Protein AF-A0A6P3GNG1-F1 (afdb_monomer_lite)

Structure (mmCIF, N/CA/C/O backbone):
data_AF-A0A6P3GNG1-F1
#
_entry.id   AF-A0A6P3GNG1-F1
#
loop_
_atom_site.group_PDB
_atom_site.id
_atom_site.type_symbol
_atom_site.label_atom_id
_atom_site.label_alt_id
_atom_site.label_comp_id
_atom_site.label_asym_id
_atom_site.label_entity_id
_atom_site.label_seq_id
_atom_site.pdbx_PDB_ins_code
_atom_site.Cartn_x
_atom_site.Cartn_y
_atom_site.Cartn_z
_atom_site.occupancy
_atom_site.B_iso_or_equiv
_atom_site.auth_seq_id
_atom_site.auth_comp_id
_atom_site.auth_asym_id
_atom_site.auth_atom_id
_atom_site.pdbx_PDB_model_num
ATOM 1 N N . MET A 1 1 ? -24.417 16.868 29.729 1.00 66.06 1 MET A N 1
ATOM 2 C CA . MET A 1 1 ? -22.982 16.602 29.998 1.00 66.06 1 MET A CA 1
ATOM 3 C C . MET A 1 1 ? -22.406 15.464 29.146 1.00 66.06 1 MET A C 1
ATOM 5 O O . MET A 1 1 ? -21.381 15.659 28.506 1.00 66.06 1 MET A O 1
ATOM 9 N N . THR A 1 2 ? -23.070 14.309 29.051 1.00 80.19 2 THR A N 1
ATOM 10 C CA . THR A 1 2 ? -22.593 13.118 28.310 1.00 80.19 2 THR A CA 1
ATOM 11 C C . THR A 1 2 ? -22.420 13.320 26.795 1.00 80.19 2 THR A C 1
ATOM 13 O O . THR A 1 2 ? -21.411 12.897 26.231 1.00 80.19 2 THR A O 1
ATOM 16 N N . LEU A 1 3 ? -23.336 14.040 26.134 1.00 81.69 3 LEU A N 1
ATOM 17 C CA . LEU A 1 3 ? -23.259 14.327 24.689 1.00 81.69 3 LEU A CA 1
ATOM 18 C C . LEU A 1 3 ? -22.023 15.145 24.285 1.00 81.69 3 LEU A C 1
ATOM 20 O O . LEU A 1 3 ? -21.483 14.956 23.197 1.00 81.69 3 LEU A O 1
ATOM 24 N N . TRP A 1 4 ? -21.545 16.031 25.160 1.00 80.00 4 TRP A N 1
ATOM 25 C CA . TRP A 1 4 ? -20.391 16.882 24.870 1.00 80.00 4 TRP A CA 1
ATOM 26 C C . TRP A 1 4 ? -19.070 16.111 24.971 1.00 80.00 4 TRP A C 1
ATOM 28 O O . TRP A 1 4 ? -18.185 16.285 24.134 1.00 80.00 4 TRP A O 1
ATOM 38 N N . ILE A 1 5 ? -18.975 15.178 25.926 1.00 87.62 5 ILE A N 1
ATOM 39 C CA . ILE A 1 5 ? -17.865 14.218 26.015 1.00 87.62 5 ILE A CA 1
ATOM 40 C C . ILE A 1 5 ? -17.808 13.350 24.750 1.00 87.62 5 ILE A C 1
ATOM 42 O O . ILE A 1 5 ? -16.735 13.182 24.167 1.00 87.62 5 ILE A O 1
ATOM 46 N N . LEU A 1 6 ? -18.956 12.841 24.291 1.00 86.44 6 LEU A N 1
ATOM 47 C CA . LEU A 1 6 ? -19.023 11.999 23.096 1.00 86.44 6 LEU A CA 1
ATOM 48 C C . LEU A 1 6 ? -18.649 12.784 21.831 1.00 86.44 6 LEU A C 1
ATOM 50 O O . LEU A 1 6 ? -17.850 12.304 21.029 1.00 86.44 6 LEU A O 1
ATOM 54 N N . LYS A 1 7 ? -19.153 14.018 21.688 1.00 84.31 7 LYS A N 1
ATOM 55 C CA . LYS A 1 7 ? -18.765 14.945 20.612 1.00 84.31 7 LYS A CA 1
ATOM 56 C C . LYS A 1 7 ? -17.265 15.225 20.623 1.00 84.31 7 LYS A C 1
ATOM 58 O O . LYS A 1 7 ? -16.648 15.147 19.570 1.00 84.31 7 LYS A O 1
ATOM 63 N N . ARG A 1 8 ? -16.653 15.474 21.786 1.00 86.75 8 ARG A N 1
ATOM 64 C CA . ARG A 1 8 ? -15.194 15.660 21.886 1.00 86.75 8 ARG A CA 1
ATOM 65 C C . ARG A 1 8 ? -14.420 14.425 21.431 1.00 86.75 8 ARG A C 1
ATOM 67 O O . ARG A 1 8 ? -13.448 14.569 20.697 1.00 86.75 8 ARG A O 1
ATOM 74 N N . LYS A 1 9 ? -14.853 13.222 21.821 1.00 84.69 9 LYS A N 1
ATOM 75 C CA . LYS A 1 9 ? -14.221 11.968 21.381 1.00 84.69 9 LYS A CA 1
ATOM 76 C C . LYS A 1 9 ? -14.384 11.752 19.875 1.00 84.69 9 LYS A C 1
ATOM 78 O O . LYS A 1 9 ? -13.401 11.443 19.217 1.00 84.69 9 LYS A O 1
ATOM 83 N N . LEU A 1 10 ? -15.570 11.992 19.315 1.00 85.94 10 LEU A N 1
ATOM 84 C CA . LEU A 1 10 ? -15.802 11.904 17.868 1.00 85.94 10 LEU A CA 1
ATOM 85 C C . LEU A 1 10 ? -14.990 12.940 17.085 1.00 85.94 10 LEU A C 1
ATOM 87 O O . LEU A 1 10 ? -14.396 12.587 16.075 1.00 85.94 10 LEU A O 1
ATOM 91 N N . CYS A 1 11 ? -14.907 14.186 17.559 1.00 81.12 11 CYS A N 1
ATOM 92 C CA . CYS A 1 11 ? -14.085 15.220 16.928 1.00 81.12 11 CYS A CA 1
ATOM 93 C C . CYS A 1 11 ? -12.594 14.867 16.974 1.00 81.12 11 CYS A C 1
ATOM 95 O O . CYS A 1 11 ? -11.905 15.030 15.971 1.00 81.12 11 CYS A O 1
ATOM 97 N N . SER A 1 12 ? -12.117 14.334 18.102 1.00 83.56 12 SER A N 1
ATOM 98 C CA . SER A 1 12 ? -10.737 13.862 18.258 1.00 83.56 12 SER A CA 1
ATOM 99 C C . SER A 1 12 ? -10.421 12.696 17.318 1.00 83.56 12 SER A C 1
ATOM 101 O O . SER A 1 12 ? -9.358 12.681 16.707 1.00 83.56 12 SER A O 1
ATOM 103 N N . LEU A 1 13 ? -11.344 11.741 17.158 1.00 83.00 13 LEU A N 1
ATOM 104 C CA . LEU A 1 13 ? -11.179 10.644 16.201 1.00 83.00 13 LEU A CA 1
ATOM 105 C C . LEU A 1 13 ? -11.260 11.141 14.754 1.00 83.00 13 LEU A C 1
ATOM 107 O O . LEU A 1 13 ? -10.517 10.674 13.900 1.00 83.00 13 LEU A O 1
ATOM 111 N N . ASN A 1 14 ? -12.122 12.116 14.466 1.00 82.56 14 ASN A N 1
ATOM 112 C CA . ASN A 1 14 ? -12.247 12.684 13.129 1.00 82.56 14 ASN A CA 1
ATOM 113 C C . ASN A 1 14 ? -10.978 13.442 12.698 1.00 82.56 14 ASN A C 1
ATOM 115 O O . ASN A 1 14 ? -10.565 13.311 11.548 1.00 82.56 14 ASN A O 1
ATOM 119 N N . SER A 1 15 ? -10.327 14.189 13.600 1.00 83.88 15 SER A N 1
ATOM 120 C CA . SER A 1 15 ? -9.064 14.879 13.289 1.00 83.88 15 SER A CA 1
ATOM 121 C C . SER A 1 15 ? -7.877 13.922 13.145 1.00 83.88 15 SER A C 1
ATOM 123 O O . SER A 1 15 ? -6.983 14.148 12.329 1.00 83.88 15 SER A O 1
ATOM 125 N N . GLU A 1 16 ? -7.862 12.836 13.920 1.00 83.12 16 GLU A N 1
ATOM 126 C CA . GLU A 1 16 ? -6.857 11.774 13.787 1.00 83.12 16 GLU A CA 1
ATOM 127 C C . GLU A 1 16 ? -7.012 11.044 12.444 1.00 83.12 16 GLU A C 1
ATOM 129 O O . GLU A 1 16 ? -6.040 10.804 11.730 1.00 83.12 16 GLU A O 1
ATOM 134 N N . VAL A 1 17 ? -8.252 10.775 12.030 1.00 80.00 17 VAL A N 1
ATOM 135 C CA . VAL A 1 17 ? -8.539 10.168 10.724 1.00 80.00 17 VAL A CA 1
ATOM 136 C C . VAL A 1 17 ? -8.183 11.110 9.572 1.00 80.00 17 VAL A C 1
ATOM 138 O O . VAL A 1 17 ? -7.619 10.652 8.575 1.00 80.00 17 VAL A O 1
ATOM 141 N N . SER A 1 18 ? -8.470 12.412 9.680 1.00 77.06 18 SER A N 1
ATOM 142 C CA . SER A 1 18 ? -8.161 13.370 8.611 1.00 77.06 18 SER A CA 1
ATOM 143 C C . SER A 1 18 ? -6.654 13.564 8.424 1.00 77.06 18 SER A C 1
ATOM 145 O O . SER A 1 18 ? -6.178 13.592 7.289 1.00 77.06 18 SER A O 1
ATOM 147 N N . THR A 1 19 ? -5.871 13.623 9.502 1.00 83.00 19 THR A N 1
ATOM 148 C CA . THR A 1 19 ? -4.398 13.681 9.418 1.00 83.00 19 THR A CA 1
ATOM 149 C C . THR A 1 19 ? -3.816 12.411 8.796 1.00 83.00 19 THR A C 1
ATOM 151 O O . THR A 1 19 ? -2.965 12.495 7.911 1.00 83.00 19 THR A O 1
ATOM 154 N N . LEU A 1 20 ? -4.341 11.237 9.153 1.00 82.00 20 LEU A N 1
ATOM 155 C CA . LEU A 1 20 ? -3.957 9.957 8.552 1.00 82.00 20 LEU A CA 1
ATOM 156 C C . LEU A 1 20 ? -4.257 9.909 7.042 1.00 82.00 20 LEU A C 1
ATOM 158 O O . LEU A 1 20 ? -3.408 9.492 6.256 1.00 82.00 20 LEU A O 1
ATOM 162 N N . GLN A 1 21 ? -5.451 10.344 6.627 1.00 79.06 21 GLN A N 1
ATOM 163 C CA . GLN A 1 21 ? -5.862 10.426 5.217 1.00 79.06 21 GLN A CA 1
ATOM 164 C C . GLN A 1 21 ? -4.931 11.337 4.407 1.00 79.06 21 GLN A C 1
ATOM 166 O O . GLN A 1 21 ? -4.513 10.964 3.312 1.00 79.06 21 GLN A O 1
ATOM 171 N N . ASN A 1 22 ? -4.538 12.482 4.968 1.00 81.56 22 ASN A N 1
ATOM 172 C CA . ASN A 1 22 ? -3.592 13.396 4.327 1.00 81.56 22 ASN A CA 1
ATOM 173 C C . ASN A 1 22 ? -2.197 12.766 4.178 1.00 81.56 22 ASN A C 1
ATOM 175 O O . ASN A 1 22 ? -1.651 12.734 3.076 1.00 81.56 22 ASN A O 1
ATOM 179 N N . THR A 1 23 ? -1.644 12.173 5.239 1.00 81.88 23 THR A N 1
ATOM 180 C CA . THR A 1 23 ? -0.349 11.464 5.186 1.00 81.88 23 THR A CA 1
ATOM 181 C C . THR A 1 23 ? -0.373 10.318 4.180 1.00 81.88 23 THR A C 1
ATOM 183 O O . THR A 1 23 ? 0.574 10.112 3.415 1.00 81.88 23 THR A O 1
ATOM 186 N N . ARG A 1 24 ? -1.489 9.590 4.134 1.00 80.94 24 ARG A N 1
ATOM 187 C CA . ARG A 1 24 ? -1.747 8.562 3.134 1.00 80.94 24 ARG A CA 1
ATOM 188 C C . ARG A 1 24 ? -1.706 9.150 1.736 1.00 80.94 24 ARG A C 1
ATOM 190 O O . ARG A 1 24 ? -0.878 8.712 0.950 1.00 80.94 24 ARG A O 1
ATOM 197 N N . MET A 1 25 ? -2.531 10.149 1.433 1.00 80.75 25 MET A N 1
ATOM 198 C CA . MET A 1 25 ? -2.583 10.799 0.121 1.00 80.75 25 MET A CA 1
ATOM 199 C C . MET A 1 25 ? -1.193 11.234 -0.365 1.00 80.75 25 MET A C 1
ATOM 201 O O . MET A 1 25 ? -0.843 10.972 -1.515 1.00 80.75 25 MET A O 1
ATOM 205 N N . LEU A 1 26 ? -0.372 11.804 0.521 1.00 85.69 26 LEU A N 1
ATOM 206 C CA . LEU A 1 26 ? 1.019 12.154 0.221 1.00 85.69 26 LEU A CA 1
ATOM 207 C C . LEU A 1 26 ? 1.879 10.925 -0.092 1.00 85.69 26 LEU A C 1
ATOM 209 O O . LEU A 1 26 ? 2.593 10.917 -1.094 1.00 85.69 26 LEU A O 1
ATOM 213 N N . THR A 1 27 ? 1.772 9.871 0.717 1.00 84.88 27 THR A N 1
ATOM 214 C CA . THR A 1 27 ? 2.471 8.597 0.490 1.00 84.88 27 THR A CA 1
ATOM 215 C C . THR A 1 27 ? 2.084 7.993 -0.854 1.00 84.88 27 THR A C 1
ATOM 217 O O . THR A 1 27 ? 2.952 7.591 -1.614 1.00 84.88 27 THR A O 1
ATOM 220 N N . PHE A 1 28 ? 0.798 7.992 -1.203 1.00 81.44 28 PHE A N 1
ATOM 221 C CA . PHE A 1 28 ? 0.324 7.452 -2.475 1.00 81.44 28 PHE A CA 1
ATOM 222 C C . PHE A 1 28 ? 0.790 8.267 -3.664 1.00 81.44 28 PHE A C 1
ATOM 224 O O . PHE A 1 28 ? 1.194 7.692 -4.673 1.00 81.44 28 PHE A O 1
ATOM 231 N N . LYS A 1 29 ? 0.804 9.594 -3.524 1.00 82.56 29 LYS A N 1
ATOM 232 C CA . LYS A 1 29 ? 1.397 10.467 -4.530 1.00 82.56 29 LYS A CA 1
ATOM 233 C C . LYS A 1 29 ? 2.879 10.140 -4.714 1.00 82.56 29 LYS A C 1
ATOM 235 O O . LYS A 1 29 ? 3.319 9.980 -5.845 1.00 82.56 29 LYS A O 1
ATOM 240 N N . ALA A 1 30 ? 3.628 9.978 -3.624 1.00 87.56 30 ALA A N 1
ATOM 241 C CA . ALA A 1 30 ? 5.042 9.618 -3.667 1.00 87.56 30 ALA A CA 1
ATOM 242 C C . ALA A 1 30 ? 5.276 8.221 -4.263 1.00 87.56 30 ALA A C 1
ATOM 244 O O . ALA A 1 30 ? 6.165 8.068 -5.089 1.00 87.56 30 ALA A O 1
ATOM 245 N N . THR A 1 31 ? 4.464 7.218 -3.920 1.00 82.44 31 THR A N 1
ATOM 246 C CA . THR A 1 31 ? 4.553 5.859 -4.476 1.00 82.44 31 THR A CA 1
ATOM 247 C C . THR A 1 31 ? 4.220 5.831 -5.962 1.00 82.44 31 THR A C 1
ATOM 249 O O . THR A 1 31 ? 4.943 5.203 -6.729 1.00 82.44 31 THR A O 1
ATOM 252 N N . ALA A 1 3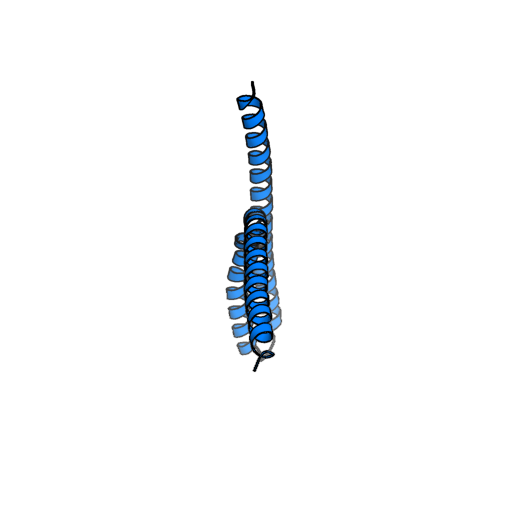2 ? 3.165 6.532 -6.387 1.00 82.38 32 ALA A N 1
ATOM 253 C CA . ALA A 1 32 ? 2.828 6.666 -7.800 1.00 82.38 32 ALA A CA 1
ATOM 254 C C . ALA A 1 32 ? 3.980 7.322 -8.569 1.00 82.38 32 ALA A C 1
ATOM 256 O O . ALA A 1 32 ? 4.387 6.831 -9.619 1.00 82.38 32 ALA A O 1
ATOM 257 N N . GLN A 1 33 ? 4.553 8.384 -8.004 1.00 82.38 33 GLN A N 1
ATOM 258 C CA . GLN A 1 33 ? 5.652 9.121 -8.614 1.00 82.38 33 GLN A CA 1
ATOM 259 C C . GLN A 1 33 ? 6.954 8.303 -8.642 1.00 82.38 33 GLN A C 1
ATOM 261 O O . GLN A 1 33 ? 7.637 8.297 -9.661 1.00 82.38 33 GLN A O 1
ATOM 266 N N . LEU A 1 34 ? 7.256 7.544 -7.584 1.00 83.62 34 LEU A N 1
ATOM 267 C CA . LEU A 1 34 ? 8.387 6.614 -7.514 1.00 83.62 34 LEU A CA 1
ATOM 268 C C . LEU A 1 34 ? 8.253 5.484 -8.532 1.00 83.62 34 LEU A C 1
ATOM 270 O O . LEU A 1 34 ? 9.242 5.124 -9.156 1.00 83.62 34 LEU A O 1
ATOM 274 N N . PHE A 1 35 ? 7.054 4.937 -8.728 1.00 79.81 35 PHE A N 1
ATOM 275 C CA . PHE A 1 35 ? 6.835 3.923 -9.751 1.00 79.81 35 PHE A CA 1
ATOM 276 C C . PHE A 1 35 ? 6.969 4.505 -11.162 1.00 79.81 35 PHE A C 1
ATOM 278 O O . PHE A 1 35 ? 7.605 3.885 -12.002 1.00 79.81 35 PHE A O 1
ATOM 285 N N . ILE A 1 36 ? 6.404 5.689 -11.426 1.00 78.19 36 ILE A N 1
ATOM 286 C CA . ILE A 1 36 ? 6.529 6.367 -12.728 1.00 78.19 36 ILE A CA 1
ATOM 287 C C . ILE A 1 36 ? 8.007 6.617 -13.049 1.00 78.19 36 ILE A C 1
ATOM 289 O O . ILE A 1 36 ? 8.469 6.286 -14.142 1.00 78.19 36 ILE A O 1
ATOM 293 N N . LEU A 1 37 ? 8.765 7.134 -12.078 1.00 79.75 37 LEU A N 1
ATOM 294 C CA . LEU A 1 37 ? 10.210 7.325 -12.197 1.00 79.75 37 LEU A CA 1
ATOM 295 C C . LEU A 1 37 ? 10.932 5.983 -12.361 1.00 79.75 37 LEU A C 1
ATOM 297 O O . LEU A 1 37 ? 11.653 5.805 -13.333 1.00 79.75 37 LEU A O 1
ATOM 301 N N . GLY A 1 38 ? 10.689 5.011 -11.487 1.00 76.69 38 GLY A N 1
ATOM 302 C CA . GLY A 1 38 ? 11.318 3.691 -11.534 1.00 76.69 38 GLY A CA 1
ATOM 303 C C . GLY A 1 38 ? 11.082 2.965 -12.857 1.00 76.69 38 GLY A C 1
ATOM 304 O O . GLY A 1 38 ? 12.026 2.436 -13.432 1.00 76.69 38 GLY A O 1
ATOM 305 N N . CYS A 1 39 ? 9.862 3.012 -13.395 1.00 70.12 39 CYS A N 1
ATOM 306 C CA . CYS A 1 39 ? 9.533 2.410 -14.685 1.00 70.12 39 CYS A CA 1
ATOM 307 C C . CYS A 1 39 ? 10.223 3.133 -15.847 1.00 70.12 39 CYS A C 1
ATOM 309 O O . CYS A 1 39 ? 10.725 2.478 -16.754 1.00 70.12 39 CYS A O 1
ATOM 311 N N . THR A 1 40 ? 10.290 4.467 -15.807 1.00 70.88 40 THR A N 1
ATOM 312 C CA . THR A 1 40 ? 10.988 5.266 -16.828 1.00 70.88 40 THR A CA 1
ATOM 313 C C . THR A 1 40 ? 12.492 4.974 -16.828 1.00 70.88 40 THR A C 1
ATOM 315 O O . THR A 1 40 ? 13.093 4.804 -17.887 1.00 70.88 40 THR A O 1
ATOM 318 N N . TRP A 1 41 ? 13.095 4.837 -15.646 1.00 73.12 41 TRP A N 1
ATOM 319 C CA . TRP A 1 41 ? 14.496 4.444 -15.488 1.00 73.12 41 TRP A CA 1
ATOM 320 C C . TRP A 1 41 ? 14.755 3.009 -15.967 1.00 73.12 41 TRP A C 1
ATOM 322 O O . TRP A 1 41 ? 15.745 2.760 -16.652 1.00 73.12 41 TRP A O 1
ATOM 332 N N . PHE A 1 42 ? 13.854 2.072 -15.661 1.00 69.25 42 PHE A N 1
ATOM 333 C CA . PHE A 1 42 ? 13.985 0.678 -16.088 1.00 69.25 42 PHE A CA 1
ATOM 334 C C . PHE A 1 42 ? 13.861 0.540 -17.611 1.00 69.25 42 PHE A C 1
ATOM 336 O O . PHE A 1 42 ? 14.682 -0.127 -18.235 1.00 69.25 42 PHE A O 1
ATOM 343 N N . LEU A 1 43 ? 12.898 1.237 -18.224 1.00 65.62 43 LEU A N 1
ATOM 344 C CA . LEU A 1 43 ? 12.770 1.331 -19.679 1.00 65.62 43 LEU A CA 1
ATOM 345 C C . LEU A 1 43 ? 14.015 1.937 -20.336 1.00 65.62 43 LEU A C 1
ATOM 347 O O . LEU A 1 43 ? 14.469 1.421 -21.352 1.00 65.62 43 LEU A O 1
ATOM 351 N N . GLY A 1 44 ? 14.591 2.990 -19.747 1.00 69.44 44 GLY A N 1
ATOM 352 C CA . GLY A 1 44 ? 15.808 3.625 -20.259 1.00 69.44 44 GLY A CA 1
ATOM 353 C C . GLY A 1 44 ? 17.013 2.681 -20.304 1.00 69.44 44 GLY A C 1
ATOM 354 O O . GLY A 1 44 ? 17.771 2.701 -21.270 1.00 69.44 44 GLY A O 1
ATOM 355 N N . ILE A 1 45 ? 17.159 1.807 -19.304 1.00 66.38 45 ILE A N 1
ATOM 356 C CA . ILE A 1 45 ? 18.217 0.781 -19.268 1.00 66.38 45 ILE A CA 1
ATOM 357 C C . ILE A 1 45 ? 17.918 -0.360 -20.254 1.00 66.38 45 ILE A C 1
ATOM 359 O O . ILE A 1 45 ? 18.827 -0.921 -20.863 1.00 66.38 45 ILE A O 1
ATOM 363 N N . LEU A 1 46 ? 16.643 -0.698 -20.442 1.00 62.69 46 LEU A N 1
ATOM 364 C CA . LEU A 1 46 ? 16.201 -1.813 -21.282 1.00 62.69 46 LEU A CA 1
ATOM 365 C C . LEU A 1 46 ? 16.144 -1.502 -22.781 1.00 62.69 46 LEU A C 1
ATOM 367 O O . LEU A 1 46 ? 16.221 -2.425 -23.591 1.00 62.69 46 LEU A O 1
ATOM 371 N N . GLN A 1 47 ? 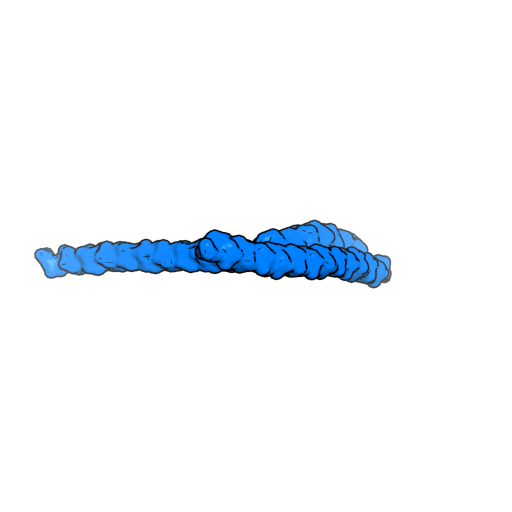16.072 -0.223 -23.155 1.00 58.12 47 GLN A N 1
ATOM 372 C CA . GLN A 1 47 ? 16.160 0.252 -24.542 1.00 58.12 47 GLN A CA 1
ATOM 373 C C . GLN A 1 47 ? 17.518 -0.086 -25.201 1.00 58.12 47 GLN A C 1
ATOM 375 O O . GLN A 1 47 ? 17.644 -0.032 -26.421 1.00 58.12 47 GLN A O 1
ATOM 380 N N . VAL A 1 48 ? 18.537 -0.455 -24.416 1.00 62.00 48 VAL A N 1
ATOM 381 C CA . VAL A 1 48 ? 19.922 -0.673 -24.873 1.00 62.00 48 VAL A CA 1
ATOM 382 C C . VAL A 1 48 ? 20.150 -2.059 -25.518 1.00 62.00 48 VAL A C 1
ATOM 384 O O . VAL A 1 48 ? 21.267 -2.357 -25.932 1.00 62.00 48 VAL A O 1
ATOM 387 N N . GLY A 1 49 ? 19.131 -2.920 -25.679 1.00 64.50 49 GLY A N 1
ATOM 388 C CA . GLY A 1 49 ? 19.344 -4.278 -26.212 1.00 64.50 49 GLY A CA 1
ATOM 389 C C . GLY A 1 49 ? 18.264 -4.861 -27.142 1.00 64.50 49 GLY A C 1
ATOM 390 O O . GLY A 1 49 ? 17.162 -4.322 -27.240 1.00 64.50 49 GLY A O 1
ATOM 391 N N . PRO A 1 50 ? 18.540 -6.022 -27.783 1.00 66.50 50 PRO A N 1
ATOM 392 C CA . PRO A 1 50 ? 17.626 -6.728 -28.703 1.00 66.50 50 PRO A CA 1
ATOM 393 C C . PRO A 1 50 ? 16.318 -7.218 -28.054 1.00 66.50 50 PRO A C 1
ATOM 395 O O . PRO A 1 50 ? 15.403 -7.680 -28.729 1.00 66.50 50 PRO A O 1
ATOM 398 N N . THR A 1 51 ? 16.225 -7.133 -26.728 1.00 65.12 51 THR A N 1
ATOM 399 C CA . THR A 1 51 ? 15.147 -7.676 -25.891 1.00 65.12 51 THR A CA 1
ATOM 400 C C . THR A 1 51 ? 13.955 -6.717 -25.741 1.00 65.12 51 THR A C 1
ATOM 402 O O . THR A 1 51 ? 13.093 -6.924 -24.888 1.00 65.12 51 THR A O 1
ATOM 405 N N . ALA A 1 52 ? 13.870 -5.669 -26.565 1.00 72.50 52 ALA A N 1
ATOM 406 C CA . ALA A 1 52 ? 12.857 -4.614 -26.476 1.00 72.50 52 ALA A CA 1
ATOM 407 C C . ALA A 1 52 ? 11.404 -5.136 -26.466 1.00 72.50 52 ALA A C 1
ATOM 409 O O . ALA A 1 52 ? 10.568 -4.619 -25.726 1.00 72.50 52 ALA A O 1
ATOM 410 N N . HIS A 1 53 ? 11.099 -6.203 -27.216 1.00 74.44 53 HIS A N 1
ATOM 411 C CA . HIS A 1 53 ? 9.750 -6.783 -27.257 1.00 74.44 53 HIS A CA 1
ATOM 412 C C . HIS A 1 53 ? 9.296 -7.370 -25.916 1.00 74.44 53 HIS A C 1
ATOM 414 O O . HIS A 1 53 ? 8.175 -7.118 -25.478 1.00 74.44 53 HIS A O 1
ATOM 420 N N . VAL A 1 54 ? 10.160 -8.125 -25.234 1.00 78.56 54 VAL A N 1
ATOM 421 C CA . VAL A 1 54 ? 9.834 -8.710 -23.920 1.00 78.56 54 VAL A CA 1
ATOM 422 C C . VAL A 1 54 ? 9.682 -7.606 -22.874 1.00 78.56 54 VAL A C 1
ATOM 424 O O . VAL A 1 54 ? 8.811 -7.672 -22.008 1.00 78.56 54 VAL A O 1
ATOM 427 N N . MET A 1 55 ? 10.487 -6.553 -22.995 1.00 75.00 55 MET A N 1
ATOM 428 C CA . MET A 1 55 ? 10.459 -5.411 -22.087 1.00 75.00 55 MET A CA 1
ATOM 429 C C . MET A 1 55 ? 9.215 -4.552 -22.271 1.00 75.00 55 MET A C 1
ATOM 431 O O . MET A 1 55 ? 8.674 -4.074 -21.280 1.00 75.00 55 MET A O 1
ATOM 435 N N . ALA A 1 56 ? 8.700 -4.434 -23.496 1.00 76.94 56 ALA A N 1
ATOM 436 C CA . ALA A 1 56 ? 7.407 -3.810 -23.749 1.00 76.94 56 ALA A CA 1
ATOM 437 C C . ALA A 1 56 ? 6.271 -4.570 -23.043 1.00 76.94 56 ALA A C 1
ATOM 439 O O . ALA A 1 56 ? 5.473 -3.952 -22.343 1.00 76.94 56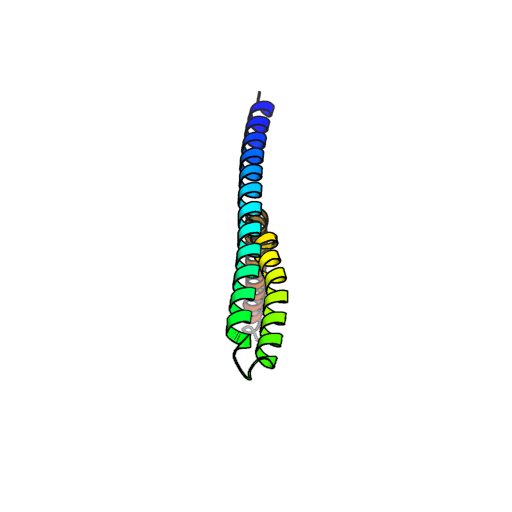 ALA A O 1
ATOM 440 N N . TYR A 1 57 ? 6.241 -5.906 -23.133 1.00 82.44 57 TYR A N 1
ATOM 441 C CA . TYR A 1 57 ? 5.252 -6.722 -22.416 1.00 82.44 57 TYR A CA 1
ATOM 442 C C . TYR A 1 57 ? 5.355 -6.566 -20.898 1.00 82.44 57 TYR A C 1
ATOM 444 O O . TYR A 1 57 ? 4.346 -6.321 -20.234 1.00 82.44 57 TYR A O 1
ATOM 452 N N . LEU A 1 58 ? 6.564 -6.671 -20.339 1.00 81.19 58 LEU A N 1
ATOM 453 C CA . LEU A 1 58 ? 6.783 -6.487 -18.904 1.00 81.19 58 LEU A CA 1
ATOM 454 C C . LEU A 1 58 ? 6.403 -5.077 -18.455 1.00 81.19 58 LEU A C 1
ATOM 456 O O . LEU A 1 58 ? 5.787 -4.921 -17.405 1.00 81.19 58 LEU A O 1
ATOM 460 N N . PHE A 1 59 ? 6.715 -4.061 -19.258 1.00 75.62 59 PHE A N 1
ATOM 461 C CA . PHE A 1 59 ? 6.330 -2.686 -18.985 1.00 75.62 59 PHE A CA 1
ATOM 462 C C . PHE A 1 59 ? 4.813 -2.525 -18.971 1.00 75.62 59 PHE A C 1
ATOM 464 O O . PHE A 1 59 ? 4.286 -1.968 -18.015 1.00 75.62 59 PHE A O 1
ATOM 471 N N . THR A 1 60 ? 4.089 -3.058 -19.957 1.00 81.88 60 THR A N 1
ATOM 472 C CA . THR A 1 60 ? 2.619 -3.008 -19.981 1.00 81.88 60 THR A CA 1
ATOM 473 C C . THR A 1 60 ? 2.006 -3.747 -18.788 1.00 81.88 60 THR A C 1
ATOM 475 O O . THR A 1 60 ? 1.074 -3.243 -18.156 1.00 81.88 60 THR A O 1
ATOM 478 N N . ILE A 1 61 ? 2.553 -4.910 -18.420 1.00 82.88 61 ILE A N 1
ATOM 479 C CA . ILE A 1 61 ? 2.103 -5.678 -17.252 1.00 82.88 61 ILE A CA 1
ATOM 480 C C . ILE A 1 61 ? 2.358 -4.885 -15.972 1.00 82.88 61 ILE A C 1
ATOM 482 O O . ILE A 1 61 ? 1.426 -4.686 -15.203 1.00 82.88 61 ILE A O 1
ATOM 486 N N . ILE A 1 62 ? 3.570 -4.374 -15.754 1.00 80.56 62 ILE A N 1
ATOM 487 C CA . ILE A 1 62 ? 3.905 -3.584 -14.563 1.00 80.56 62 ILE A CA 1
ATOM 488 C C . ILE A 1 62 ? 3.089 -2.292 -14.521 1.00 80.56 62 ILE A C 1
ATOM 490 O O . ILE A 1 62 ? 2.608 -1.933 -13.456 1.00 80.56 62 ILE A O 1
ATOM 494 N N . ASN A 1 63 ? 2.860 -1.631 -15.654 1.00 78.25 63 ASN A N 1
ATOM 495 C CA . ASN A 1 63 ? 2.053 -0.415 -15.740 1.00 78.25 63 ASN A CA 1
ATOM 496 C C . ASN A 1 63 ? 0.586 -0.683 -15.350 1.00 78.25 63 ASN A C 1
ATOM 498 O O . ASN A 1 63 ? 0.015 0.043 -14.534 1.00 78.25 63 ASN A O 1
ATOM 502 N N . SER A 1 64 ? 0.002 -1.781 -15.842 1.00 84.31 64 SER A N 1
ATOM 503 C CA . SER A 1 64 ? -1.357 -2.190 -15.461 1.00 84.31 64 SER A CA 1
ATOM 504 C C . SER A 1 64 ? -1.440 -2.672 -14.004 1.00 84.31 64 SER A C 1
ATOM 506 O O . SER A 1 64 ? -2.346 -2.274 -13.266 1.00 84.31 64 SER A O 1
ATOM 508 N N . LEU A 1 65 ? -0.460 -3.457 -13.538 1.00 83.06 65 LEU A N 1
ATOM 509 C CA . LEU A 1 65 ? -0.394 -3.939 -12.157 1.00 83.06 65 LEU A CA 1
ATOM 510 C C . LEU A 1 65 ? -0.093 -2.822 -11.167 1.00 83.06 65 LEU A C 1
ATOM 512 O O . LEU A 1 65 ? -0.567 -2.895 -10.041 1.00 83.06 65 LEU A O 1
ATOM 516 N N . GLN A 1 66 ? 0.656 -1.792 -11.546 1.00 79.19 66 GLN A N 1
ATOM 517 C CA . GLN A 1 66 ? 0.961 -0.655 -10.683 1.00 79.19 66 GLN A CA 1
ATOM 518 C C . GLN A 1 66 ? -0.336 0.021 -10.225 1.00 79.19 66 GLN A C 1
ATOM 520 O O . GLN A 1 66 ? -0.511 0.267 -9.031 1.00 79.19 66 GLN A O 1
ATOM 525 N N . GLY A 1 67 ? -1.277 0.254 -11.145 1.00 79.81 67 GLY A N 1
ATOM 526 C CA . GLY A 1 67 ? -2.600 0.785 -10.810 1.00 79.81 67 GLY A CA 1
ATOM 527 C C . GLY A 1 67 ? -3.405 -0.163 -9.914 1.00 79.81 67 GLY A C 1
ATOM 528 O O . GLY A 1 67 ? -3.949 0.258 -8.891 1.00 79.81 67 GLY A O 1
ATOM 529 N N . VAL A 1 68 ? -3.422 -1.458 -10.247 1.00 83.88 68 VAL A N 1
ATOM 530 C CA . VAL A 1 68 ? -4.161 -2.486 -9.489 1.00 83.88 68 VAL A CA 1
ATOM 531 C C . VAL A 1 68 ? -3.591 -2.685 -8.081 1.00 83.88 68 VAL A C 1
ATOM 533 O O . VAL A 1 68 ? -4.348 -2.821 -7.123 1.00 83.88 68 VAL A O 1
ATOM 536 N N . PHE A 1 69 ? -2.270 -2.665 -7.917 1.00 78.81 69 PHE A N 1
ATOM 537 C CA . PHE A 1 69 ? -1.595 -2.882 -6.640 1.00 78.81 69 PHE A CA 1
ATOM 538 C C . PHE A 1 69 ? -1.762 -1.681 -5.710 1.00 78.81 69 PHE A C 1
ATOM 540 O O . PHE A 1 69 ? -2.046 -1.854 -4.524 1.00 78.81 69 PHE A O 1
ATOM 547 N N . ILE A 1 70 ? -1.673 -0.459 -6.251 1.00 81.12 70 ILE A N 1
ATOM 548 C CA . ILE A 1 70 ? -2.006 0.761 -5.508 1.00 81.12 70 ILE A CA 1
ATOM 549 C C . ILE A 1 70 ? -3.467 0.705 -5.059 1.00 81.12 70 ILE A C 1
ATOM 551 O O . ILE A 1 70 ? -3.747 0.961 -3.889 1.00 81.12 70 ILE A O 1
ATOM 555 N N . PHE A 1 71 ? -4.390 0.305 -5.937 1.00 79.94 71 PHE A N 1
ATOM 556 C CA . PHE A 1 71 ? -5.795 0.144 -5.572 1.00 79.94 71 PHE A CA 1
ATOM 557 C C . PHE A 1 71 ? -5.993 -0.923 -4.487 1.00 79.94 71 PHE A C 1
ATOM 559 O O . PHE A 1 71 ? -6.703 -0.676 -3.517 1.00 79.94 71 PHE A O 1
ATOM 566 N N . LEU A 1 72 ? -5.324 -2.073 -4.575 1.00 81.06 72 LEU A N 1
ATOM 567 C CA . LEU A 1 72 ? -5.399 -3.124 -3.559 1.00 81.06 72 LEU A CA 1
ATOM 568 C C . LEU A 1 72 ? -4.875 -2.643 -2.198 1.00 81.06 72 LEU A C 1
ATOM 570 O O . LEU A 1 72 ? -5.549 -2.779 -1.178 1.00 81.06 72 LEU A O 1
ATOM 574 N N . VAL A 1 73 ? -3.680 -2.058 -2.160 1.00 73.12 73 VAL A N 1
ATOM 575 C CA . VAL A 1 73 ? -3.040 -1.630 -0.908 1.00 73.12 73 VAL A CA 1
ATOM 576 C C . VAL A 1 73 ? -3.755 -0.420 -0.304 1.00 73.12 73 VAL A C 1
ATOM 578 O O . VAL A 1 73 ? -3.913 -0.327 0.916 1.00 73.12 73 VAL A O 1
ATOM 581 N N . TYR A 1 74 ? -4.229 0.504 -1.135 1.00 71.25 74 TYR A N 1
ATOM 582 C CA . TYR A 1 74 ? -4.974 1.666 -0.673 1.00 71.25 74 TYR A CA 1
ATOM 583 C C . TYR A 1 74 ? -6.388 1.268 -0.276 1.00 71.25 74 TYR A C 1
ATOM 585 O O . TYR A 1 74 ? -6.771 1.471 0.870 1.00 71.25 74 TYR A O 1
ATOM 593 N N . CYS A 1 75 ? -7.169 0.693 -1.183 1.00 70.62 75 CYS A N 1
ATOM 594 C CA . CYS A 1 75 ? -8.580 0.429 -0.945 1.00 70.62 75 CYS A CA 1
ATOM 595 C C . CYS A 1 75 ? -8.763 -0.720 0.052 1.00 70.62 75 CYS A C 1
ATOM 597 O O . CYS A 1 75 ? -9.444 -0.540 1.056 1.00 70.62 75 CYS A O 1
ATOM 599 N N . LEU A 1 76 ? -8.096 -1.864 -0.140 1.00 67.75 76 LEU A N 1
ATOM 600 C CA . LEU A 1 76 ? -8.296 -3.041 0.721 1.00 67.75 76 LEU A CA 1
ATOM 601 C C . LEU A 1 76 ? -7.436 -3.034 1.994 1.00 67.75 76 LEU A C 1
ATOM 603 O O . LEU A 1 76 ? -7.842 -3.608 3.006 1.00 67.75 76 LEU A O 1
ATOM 607 N N . LEU A 1 77 ? -6.259 -2.397 1.975 1.00 60.62 77 LEU A N 1
ATOM 608 C CA . LEU A 1 77 ? -5.330 -2.354 3.119 1.00 60.62 77 LEU A CA 1
ATOM 609 C C . LEU A 1 77 ? -5.303 -1.001 3.855 1.00 60.62 77 LEU A C 1
ATOM 611 O O . LEU A 1 77 ? -4.580 -0.853 4.850 1.00 60.62 77 LEU A O 1
ATOM 615 N N . SER A 1 78 ? -6.108 -0.021 3.425 1.00 64.81 78 SER A N 1
ATOM 616 C CA . SER A 1 78 ? -6.482 1.127 4.258 1.00 64.81 78 SER A CA 1
ATOM 617 C C . SER A 1 78 ? -7.006 0.623 5.593 1.00 64.81 78 SER A C 1
ATOM 619 O O . SER A 1 78 ? -7.818 -0.297 5.650 1.00 64.81 78 SER A O 1
ATOM 621 N N . GLN A 1 79 ? -6.504 1.199 6.684 1.00 59.56 79 GLN A N 1
ATOM 622 C CA . GLN A 1 79 ? -6.778 0.774 8.060 1.00 59.56 79 GLN A CA 1
ATOM 623 C C . GLN A 1 79 ? -8.259 0.496 8.344 1.00 59.56 79 GLN A C 1
ATOM 625 O O . GLN A 1 79 ? -8.555 -0.427 9.096 1.00 59.56 79 GLN A O 1
ATOM 630 N N . GLN A 1 80 ? -9.173 1.218 7.691 1.00 58.38 80 GLN A N 1
ATOM 631 C CA . GLN A 1 80 ? -10.612 1.001 7.825 1.00 58.38 80 GLN A CA 1
ATOM 632 C C . GLN A 1 80 ? -11.073 -0.363 7.297 1.00 58.38 80 GLN A C 1
ATOM 634 O O . GLN A 1 80 ? -11.880 -1.041 7.937 1.00 58.38 80 GLN A O 1
ATOM 639 N N . VAL A 1 81 ? -10.538 -0.806 6.161 1.00 63.16 81 VAL A N 1
ATOM 640 C CA . VAL A 1 81 ? -10.921 -2.080 5.549 1.00 63.16 81 VAL A CA 1
ATOM 641 C C . VAL A 1 81 ? -10.219 -3.230 6.249 1.00 63.16 81 VAL A C 1
ATOM 643 O O . VAL A 1 81 ? -10.861 -4.234 6.512 1.00 63.16 81 VAL A O 1
ATOM 646 N N . ARG A 1 82 ? -8.969 -3.076 6.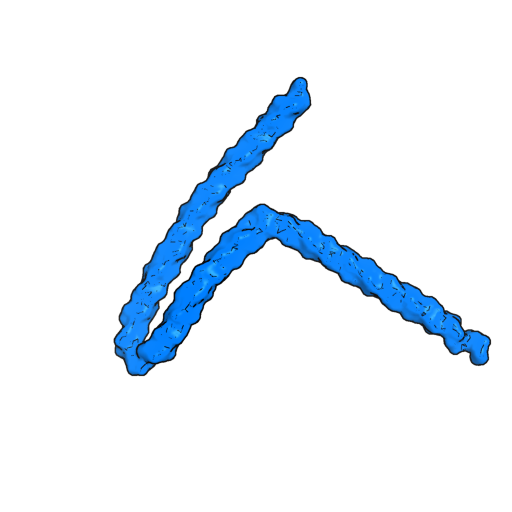703 1.00 67.94 82 ARG A N 1
ATOM 647 C CA . ARG A 1 82 ? -8.265 -4.127 7.468 1.00 67.94 82 ARG A CA 1
ATOM 648 C C . ARG A 1 82 ? -8.992 -4.512 8.761 1.00 67.94 82 ARG A C 1
ATOM 650 O O . ARG A 1 82 ? -8.950 -5.668 9.186 1.00 67.94 82 ARG A O 1
ATOM 657 N N . GLU A 1 83 ? -9.662 -3.555 9.387 1.00 69.44 83 GLU A N 1
ATOM 658 C CA . GLU A 1 83 ? -10.399 -3.757 10.631 1.00 69.44 83 GLU A CA 1
ATOM 659 C C . GLU A 1 83 ? -11.768 -4.411 10.392 1.00 69.44 83 GLU A C 1
ATOM 661 O O . GLU A 1 83 ? -12.133 -5.359 11.094 1.00 69.44 83 GLU A O 1
ATOM 666 N N . GLN A 1 84 ? -12.481 -3.997 9.339 1.00 69.00 84 GLN A N 1
ATOM 667 C CA . GLN A 1 84 ? -13.707 -4.666 8.884 1.00 69.00 84 GLN A CA 1
ATOM 668 C C . GLN A 1 84 ? -13.424 -6.067 8.333 1.00 69.00 84 GLN A C 1
ATOM 670 O O . GLN A 1 84 ? -14.133 -7.015 8.664 1.00 69.00 84 GLN A O 1
ATOM 675 N N . TYR A 1 85 ? -12.336 -6.231 7.586 1.00 69.69 85 TYR A N 1
ATOM 676 C CA . TYR A 1 85 ? -11.888 -7.504 7.038 1.00 69.69 85 TYR A CA 1
ATOM 677 C C . TYR A 1 85 ? -11.452 -8.444 8.156 1.00 69.69 85 TYR A C 1
ATOM 679 O O . TYR A 1 85 ? -11.863 -9.593 8.155 1.00 69.69 85 TYR A O 1
ATOM 687 N N . ARG A 1 86 ? -10.740 -7.977 9.196 1.00 74.31 86 ARG A N 1
ATOM 688 C CA . ARG A 1 86 ? -10.491 -8.800 10.398 1.00 74.31 86 ARG A CA 1
ATOM 689 C C . ARG A 1 86 ? -11.782 -9.256 11.064 1.00 74.31 86 ARG A C 1
ATOM 691 O O . ARG A 1 86 ? -11.864 -10.413 11.474 1.00 74.31 86 ARG A O 1
ATOM 698 N N . LYS A 1 87 ? -12.775 -8.373 11.202 1.00 80.50 87 LYS A N 1
ATOM 699 C CA . LYS A 1 87 ? -14.078 -8.722 11.795 1.00 80.50 87 LYS A CA 1
ATOM 700 C C . LYS A 1 87 ? -14.829 -9.740 10.935 1.00 80.50 87 LYS A C 1
ATOM 702 O O . LYS A 1 87 ? -15.377 -10.699 11.472 1.00 80.50 87 LYS A O 1
ATOM 707 N N . TRP A 1 88 ? -14.835 -9.558 9.621 1.00 81.00 88 TRP A N 1
ATOM 708 C CA . TRP A 1 88 ? -15.475 -10.458 8.666 1.00 81.00 88 TRP A CA 1
ATOM 709 C C . TRP A 1 88 ? -14.760 -11.813 8.577 1.00 81.00 88 TRP A C 1
ATOM 711 O O . TRP A 1 88 ? -15.399 -12.850 8.721 1.00 81.00 88 TRP A O 1
ATOM 721 N N . LEU A 1 89 ? -13.430 -11.823 8.490 1.00 82.88 89 LEU A N 1
ATOM 722 C CA . LEU A 1 89 ? -12.612 -13.036 8.475 1.00 82.88 89 LEU A CA 1
ATOM 723 C C . LEU A 1 89 ? -12.766 -13.833 9.778 1.00 82.88 89 LEU A C 1
ATOM 725 O O . LEU A 1 89 ? -12.884 -15.056 9.743 1.00 82.88 89 LEU A O 1
ATOM 729 N N . LYS A 1 90 ? -12.836 -13.155 10.936 1.00 84.19 90 LYS A N 1
ATOM 730 C CA . LYS A 1 90 ? -13.183 -13.800 12.215 1.00 84.19 90 LYS A CA 1
ATOM 731 C C . LYS A 1 90 ? -14.584 -14.422 12.175 1.00 84.19 90 LYS A C 1
ATOM 733 O O . LYS A 1 90 ? -14.745 -15.537 12.665 1.00 84.19 90 LYS A O 1
ATOM 738 N N . ARG A 1 91 ? -15.580 -13.748 11.582 1.00 83.81 91 ARG A N 1
ATOM 739 C CA . ARG A 1 91 ? -16.947 -14.286 11.421 1.00 83.81 91 ARG A CA 1
ATOM 740 C C . ARG A 1 91 ? -16.995 -15.509 10.501 1.00 83.81 91 ARG A C 1
ATOM 742 O O . ARG A 1 91 ? -17.642 -16.493 10.855 1.00 83.81 91 ARG A O 1
ATOM 749 N N . ILE A 1 92 ? -16.266 -15.492 9.386 1.00 86.00 92 ILE A N 1
ATOM 750 C CA . ILE A 1 92 ? -16.151 -16.650 8.484 1.00 86.00 92 ILE A CA 1
ATOM 751 C C . ILE A 1 92 ? -15.490 -17.820 9.198 1.00 86.00 92 ILE A C 1
ATOM 753 O O . ILE A 1 92 ? -15.995 -18.937 9.160 1.00 86.00 92 ILE A O 1
ATOM 757 N N . ARG A 1 93 ? -14.380 -17.567 9.896 1.00 82.94 93 ARG A N 1
ATOM 758 C CA . ARG A 1 93 ? -13.641 -18.612 10.607 1.00 82.94 93 ARG A CA 1
ATOM 759 C C . ARG A 1 93 ? -14.474 -19.236 11.732 1.00 82.94 93 ARG A C 1
ATOM 761 O O . ARG A 1 93 ? -14.411 -20.445 11.920 1.00 82.94 93 ARG A O 1
ATOM 768 N N . LYS A 1 94 ? -15.299 -18.434 12.420 1.00 79.31 94 LYS A N 1
ATOM 769 C CA . LYS A 1 94 ? -16.277 -18.920 13.406 1.00 79.3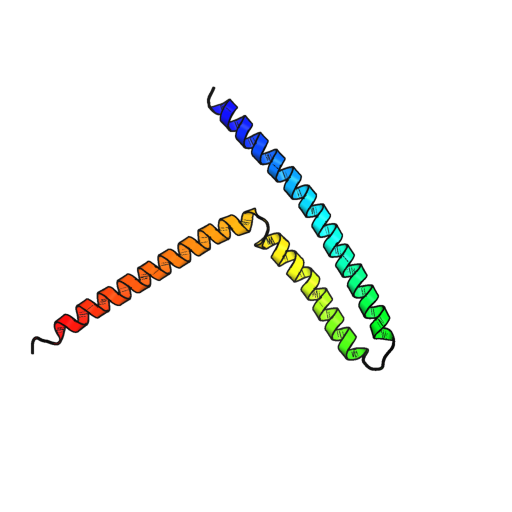1 94 LYS A CA 1
ATOM 770 C C . LYS A 1 94 ? -17.365 -19.782 12.752 1.00 79.31 94 LYS A C 1
ATOM 772 O O . LYS A 1 94 ? -17.628 -20.869 13.246 1.00 79.31 94 LYS A O 1
ATOM 777 N N . SER A 1 95 ? -17.927 -19.339 11.626 1.00 75.19 95 SER A N 1
ATOM 778 C CA . SER A 1 95 ? -18.966 -20.091 10.897 1.00 75.19 95 SER A CA 1
ATOM 779 C C . SER A 1 95 ? -18.436 -21.421 10.353 1.00 75.19 95 SER A C 1
ATOM 781 O O . SER A 1 95 ? -19.122 -22.437 10.424 1.00 75.19 95 SER A O 1
ATOM 783 N N . LYS A 1 96 ? -17.184 -21.443 9.873 1.00 75.94 96 LYS A N 1
ATOM 784 C CA . LYS A 1 96 ? -16.521 -22.671 9.419 1.00 75.94 96 LYS A CA 1
ATOM 785 C C . LYS A 1 96 ? -16.311 -23.659 10.572 1.00 75.94 96 LYS A C 1
ATOM 787 O O . LYS A 1 96 ? -16.623 -24.830 10.419 1.00 75.94 96 LYS A O 1
ATOM 792 N N . ALA A 1 97 ? -15.849 -23.180 11.729 1.00 75.50 97 ALA A N 1
ATOM 793 C CA . ALA A 1 97 ? -15.667 -24.016 12.917 1.00 75.50 97 ALA A CA 1
ATOM 794 C C . ALA A 1 97 ? -16.995 -24.583 13.457 1.00 75.50 97 ALA A C 1
ATOM 796 O O . ALA A 1 97 ? -17.026 -25.716 13.926 1.00 75.50 97 ALA A O 1
ATOM 797 N N . GLU A 1 98 ? -18.093 -23.825 13.376 1.00 69.56 98 GLU A N 1
ATOM 798 C CA . GLU A 1 98 ? -19.428 -24.304 13.761 1.00 69.56 98 GLU A CA 1
ATOM 799 C C . GLU A 1 98 ? -19.933 -25.388 12.795 1.00 69.56 98 GLU A C 1
ATOM 801 O O . GLU A 1 98 ? -20.353 -26.455 13.232 1.00 69.56 98 GLU A O 1
ATOM 806 N N . SER A 1 99 ? -19.802 -25.159 11.484 1.00 66.31 99 SER A N 1
ATOM 807 C CA . SER A 1 99 ? -20.181 -26.119 10.437 1.00 66.31 99 SER A CA 1
ATOM 808 C C . SER A 1 99 ? -19.402 -27.439 10.534 1.00 66.31 99 SER A C 1
ATOM 810 O O . SER A 1 99 ? -19.990 -28.517 10.424 1.00 66.31 99 SER A O 1
ATOM 812 N N . GLU A 1 100 ? -18.101 -27.376 10.829 1.00 68.88 100 GLU A N 1
ATOM 813 C CA . GLU A 1 100 ? -17.268 -28.564 11.059 1.00 68.88 100 GLU A CA 1
ATOM 814 C C . GLU A 1 100 ? -17.714 -29.325 12.324 1.00 68.88 100 GLU A C 1
ATOM 816 O O . GLU A 1 100 ? -17.755 -30.555 12.324 1.00 68.88 100 GLU A O 1
ATOM 821 N N . LYS A 1 101 ? -18.159 -28.610 13.369 1.00 64.12 101 LYS A N 1
ATOM 822 C CA . LYS A 1 101 ? -18.677 -29.199 14.615 1.00 64.12 101 LYS A CA 1
ATOM 823 C C . LYS A 1 101 ? -20.021 -29.914 14.422 1.00 64.12 101 LYS A C 1
ATOM 825 O O . LYS A 1 101 ? -20.189 -31.014 14.945 1.00 64.12 101 LYS A O 1
ATOM 830 N N . TYR A 1 102 ? -20.950 -29.349 13.644 1.00 60.94 102 TYR A N 1
ATOM 831 C CA . TYR A 1 102 ? -22.217 -30.025 13.313 1.00 60.94 102 TYR A CA 1
ATOM 832 C C . TYR A 1 102 ? -22.011 -31.235 12.395 1.00 60.94 102 TYR A C 1
ATOM 834 O O . TYR A 1 102 ? -22.697 -32.243 12.556 1.00 60.94 102 TYR A O 1
ATOM 842 N N . THR A 1 103 ? -21.046 -31.173 11.471 1.00 68.56 103 THR A N 1
ATOM 843 C CA . THR A 1 103 ? -20.724 -32.291 10.563 1.00 68.56 103 THR A CA 1
ATOM 844 C C . THR A 1 103 ? -20.020 -33.438 11.299 1.00 68.56 103 THR A C 1
ATOM 846 O O . THR A 1 103 ? -20.276 -34.609 11.027 1.00 68.56 103 THR A O 1
ATOM 849 N N . LEU A 1 104 ? -19.162 -33.123 12.277 1.00 66.50 104 LEU A N 1
ATOM 850 C CA . LEU A 1 104 ? -18.546 -34.126 13.149 1.00 66.50 104 LEU A CA 1
ATOM 851 C C . LEU A 1 104 ? -19.588 -34.760 14.085 1.00 66.50 104 LEU A C 1
ATOM 853 O O . LEU A 1 104 ? -19.667 -35.980 14.167 1.00 66.50 104 LEU A O 1
ATOM 857 N N . SER A 1 105 ? -20.438 -33.947 14.725 1.00 63.16 105 SER A N 1
ATOM 858 C CA . SER A 1 105 ? -21.478 -34.428 15.647 1.00 63.16 105 SER A CA 1
ATOM 859 C C . SER A 1 105 ? -22.532 -35.307 14.966 1.00 63.16 105 SER A C 1
ATOM 861 O O . SER A 1 105 ? -23.064 -36.212 15.603 1.00 63.16 105 SER A O 1
ATOM 863 N N . SER A 1 106 ? -22.843 -35.062 13.691 1.00 59.09 106 SER A N 1
ATOM 864 C CA . SER A 1 106 ? -23.768 -35.903 12.916 1.00 59.09 106 SER A CA 1
ATOM 865 C C . SER A 1 106 ? -23.132 -37.227 12.482 1.00 59.09 106 SER A C 1
ATOM 867 O O . SER A 1 106 ? -23.820 -38.244 12.445 1.00 59.09 106 SER A O 1
ATOM 869 N N . ARG A 1 107 ? -21.813 -37.267 12.247 1.00 56.69 107 ARG A N 1
ATOM 870 C CA . ARG A 1 107 ? -21.082 -38.525 12.014 1.00 56.69 107 ARG A CA 1
ATOM 871 C C . ARG A 1 107 ? -20.956 -39.381 13.274 1.00 56.69 107 ARG A C 1
ATOM 873 O O . ARG A 1 107 ? -21.192 -40.580 13.192 1.00 56.69 107 ARG A O 1
ATOM 880 N N . THR A 1 108 ? -20.682 -38.789 14.439 1.00 53.81 108 THR A N 1
ATOM 881 C CA . THR A 1 108 ? -20.601 -39.549 15.703 1.00 53.81 108 THR A CA 1
ATOM 882 C C . THR A 1 108 ? -21.946 -40.173 16.098 1.00 53.81 108 THR A C 1
ATOM 884 O O . THR A 1 108 ? -21.972 -41.259 16.666 1.00 53.81 108 THR A O 1
ATOM 887 N N . MET A 1 109 ? -23.069 -39.533 15.753 1.00 52.38 109 MET A N 1
ATOM 888 C CA . MET A 1 109 ? -24.412 -40.092 15.976 1.00 52.38 109 MET A CA 1
ATOM 889 C C . MET A 1 109 ? -24.749 -41.244 15.012 1.00 52.38 109 MET A C 1
ATOM 891 O O . MET A 1 109 ? -25.571 -42.092 15.344 1.00 52.38 109 MET A O 1
ATOM 895 N N . SER A 1 110 ? -24.109 -41.308 13.838 1.00 52.50 110 SER A N 1
ATOM 896 C CA . SER A 1 110 ? -24.374 -42.356 12.844 1.00 52.50 110 SER A CA 1
ATOM 897 C C . SER A 1 110 ? -23.591 -43.652 13.090 1.00 52.50 110 SER A C 1
ATOM 899 O O . SER A 1 110 ? -24.093 -44.712 12.722 1.00 52.50 110 SER A O 1
ATOM 901 N N . ASP A 1 111 ? -22.408 -43.601 13.714 1.00 50.03 111 ASP A N 1
ATOM 902 C CA . ASP A 1 111 ? -21.629 -44.813 14.042 1.00 50.03 111 ASP A CA 1
ATOM 903 C C . ASP A 1 111 ? -22.130 -45.531 15.306 1.00 50.03 111 ASP A C 1
ATOM 905 O O . ASP A 1 111 ? -21.909 -46.729 15.460 1.00 50.03 111 ASP A O 1
ATOM 909 N N . GLY A 1 112 ? -22.889 -44.853 16.175 1.00 49.22 112 GLY A N 1
ATOM 910 C CA . GLY A 1 112 ? -23.573 -45.507 17.298 1.00 49.22 112 GLY A CA 1
ATOM 911 C C . GLY A 1 112 ? -24.740 -46.407 16.870 1.00 49.22 112 GLY A C 1
ATOM 912 O O . GLY A 1 112 ? -25.112 -47.314 17.605 1.00 49.22 112 GLY A O 1
ATOM 913 N N . CYS A 1 113 ? -25.302 -46.194 15.675 1.00 48.75 113 CYS A N 1
ATOM 914 C CA . CYS A 1 113 ? -26.470 -46.939 15.197 1.00 48.75 113 CYS A CA 1
ATOM 915 C C . CYS A 1 113 ? -26.109 -48.267 14.500 1.00 48.75 113 CYS A C 1
ATOM 917 O O . CYS A 1 113 ? -26.998 -49.072 14.243 1.00 48.75 113 CYS A O 1
ATOM 919 N N . LYS A 1 114 ? -24.828 -48.524 14.189 1.00 47.75 114 LYS A N 1
ATOM 920 C CA . LYS A 1 114 ? -24.394 -49.740 13.467 1.00 47.75 114 LYS A CA 1
ATOM 921 C C . LYS A 1 114 ? -23.894 -50.882 14.362 1.00 47.75 114 LYS A C 1
ATOM 923 O O . LYS A 1 114 ? -23.420 -51.883 13.840 1.00 47.75 114 LYS A O 1
ATOM 928 N N . HIS A 1 115 ? -23.988 -50.757 15.687 1.00 43.91 115 HIS A N 1
ATOM 929 C CA . HIS A 1 115 ? -23.533 -51.788 16.634 1.00 43.91 115 HIS A CA 1
ATOM 930 C C . HIS A 1 115 ? -24.692 -52.458 17.394 1.00 43.91 115 HIS A C 1
ATOM 932 O O . HIS A 1 115 ? -24.560 -52.797 18.568 1.00 43.91 115 HIS A O 1
ATOM 938 N N . SER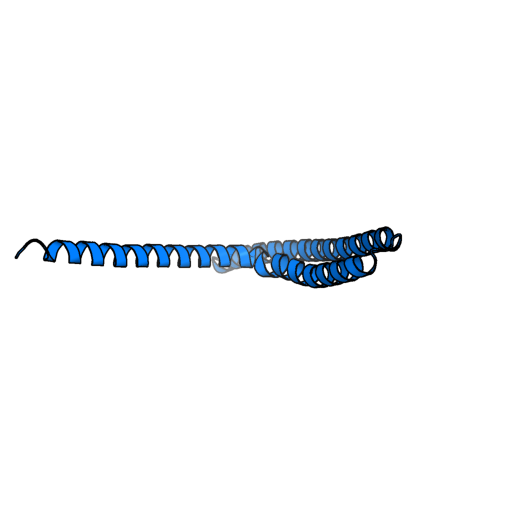 A 1 116 ? -25.866 -52.588 16.770 1.00 45.50 116 SER A N 1
ATOM 939 C CA . SER A 1 116 ? -27.043 -53.199 17.413 1.00 45.50 116 SER A CA 1
ATOM 940 C C . SER A 1 116 ? -27.824 -54.173 16.526 1.00 45.50 116 SER A C 1
ATOM 942 O O . SER A 1 116 ? -28.954 -54.498 16.873 1.00 45.50 116 SER A O 1
ATOM 944 N N . GLU A 1 117 ? -27.233 -54.660 15.431 1.00 39.12 117 GLU A N 1
ATOM 945 C CA . GLU A 1 117 ? -27.746 -55.837 14.706 1.00 39.12 117 GLU A CA 1
ATOM 946 C C . GLU A 1 117 ? -26.857 -57.056 14.956 1.00 39.12 117 GLU A C 1
ATOM 948 O O . GLU A 1 117 ? -25.615 -56.901 14.876 1.00 39.12 117 GLU A O 1
#

pLDDT: mean 73.53, std 11.03, range [39.12, 87.62]

Secondary structure (DSSP, 8-state):
-HHHHHHHHHHHHHHHHHHHHHHHHHHHHHHHHHHHHHHHHHHHHHTTSTTHHHHHHHHHHHHHHHHHHHHIIIIITSHHHHHHHHHHHHHHHHHHHHHHHHHHHHHHHHHGGGS--

Organism: Bison bison bison (NCBI:txid43346)

Sequence (117 aa):
MTLWILKRKLCSLNSEVSTLQNTRMLTFKATAQLFILGCTWFLGILQVGPTAHVMAYLFTIINSLQGVFIFLVYCLLSQQVREQYRKWLKRIRKSKAESEKYTLSSRTMSDGCKHSE

InterPro domains:
  IPR000832 GPCR, family 2, secretin-like [PF00002] (2-70)
  IPR017983 GPCR, family 2, secretin-like, conserved site [PS00650] (66-81)

Radius of gyration: 26.65 Å; chains: 1; bounding box: 48×73×59 Å

Foldseek 3Di:
DVVVVVVVVVVVVVVVVVVVVVVVVVVLVVLVVCLVVVLVVVLVVVVPDPCNVVNVVVSVVCVVVSVVVSCCCCVCVPPVNVVVVVVVVVVVVVVVVVVVVVVVVVVVVVVVVPPPD